Protein AF-A0A1J7IBW4-F1 (afdb_monomer)

Sequence (176 aa):
MEEIDPETWGKLGRYQKLASPTENQSNGYIGYLTVVWKKERTAGRDLWSAFAQYFEEWTQEQWINTSMVTQKHLRQFLGDNGVYIEVRAGLRIAVALFNVLYQPWTPEQIQEWSKKSSTFRRNLEDPAFLENITPDEPLDLSRMKHHTTGLHTATDTSAPCNRPTASRAALHPTTP

Structure (mmCIF, N/CA/C/O backbone):
data_AF-A0A1J7IBW4-F1
#
_entry.id   AF-A0A1J7IBW4-F1
#
loop_
_atom_site.group_PDB
_atom_site.id
_atom_site.type_symbol
_atom_site.label_atom_id
_atom_site.label_alt_id
_atom_site.label_comp_id
_atom_site.label_asym_id
_atom_site.label_entity_id
_atom_site.label_seq_id
_atom_site.pdbx_PDB_ins_code
_atom_site.Cartn_x
_atom_site.Cartn_y
_atom_site.Cartn_z
_atom_site.occupancy
_atom_site.B_iso_or_equiv
_atom_site.auth_seq_id
_atom_site.auth_comp_id
_atom_site.auth_asym_id
_atom_site.auth_atom_id
_atom_site.pdbx_PDB_model_num
ATOM 1 N N . MET A 1 1 ? -8.025 1.297 -20.051 1.00 41.47 1 MET A N 1
ATOM 2 C CA . MET A 1 1 ? -7.937 -0.115 -19.637 1.00 41.47 1 MET A CA 1
ATOM 3 C C . MET A 1 1 ? -6.447 -0.404 -19.640 1.00 41.47 1 MET A C 1
ATOM 5 O O . MET A 1 1 ? -5.862 -0.257 -20.701 1.00 41.47 1 MET A O 1
ATOM 9 N N . GLU A 1 2 ? -5.817 -0.573 -18.472 1.00 53.56 2 GLU A N 1
ATOM 10 C CA . GLU A 1 2 ? -4.367 -0.841 -18.402 1.00 53.56 2 GLU A CA 1
ATOM 11 C C . GLU A 1 2 ? -4.083 -2.167 -19.116 1.00 53.56 2 GLU A C 1
ATOM 13 O O . GLU A 1 2 ? -4.751 -3.171 -18.863 1.00 53.56 2 GLU A O 1
ATOM 18 N N . GLU A 1 3 ? -3.157 -2.132 -20.067 1.00 66.94 3 GLU A N 1
ATOM 19 C CA . GLU A 1 3 ? -2.762 -3.279 -20.876 1.00 66.94 3 GLU A CA 1
ATOM 20 C C . GLU A 1 3 ? -1.890 -4.204 -20.018 1.00 66.94 3 GLU A C 1
ATOM 22 O O . GLU A 1 3 ? -0.808 -3.826 -19.570 1.00 66.94 3 GLU A O 1
ATOM 27 N N . ILE A 1 4 ? -2.403 -5.399 -19.714 1.00 62.47 4 ILE A N 1
ATOM 28 C CA . ILE A 1 4 ? -1.709 -6.393 -18.888 1.00 62.47 4 ILE A CA 1
ATOM 29 C C . ILE A 1 4 ? -0.647 -7.077 -19.751 1.00 62.47 4 ILE A C 1
ATOM 31 O O . ILE A 1 4 ? -1.000 -7.692 -20.753 1.00 62.47 4 ILE A O 1
ATOM 35 N N . ASP A 1 5 ? 0.624 -7.028 -19.340 1.00 68.06 5 ASP A N 1
ATOM 36 C CA . ASP A 1 5 ? 1.702 -7.785 -19.988 1.00 68.06 5 ASP A CA 1
ATOM 37 C C . ASP A 1 5 ? 1.612 -9.289 -19.619 1.00 68.06 5 ASP A C 1
ATOM 39 O O . ASP A 1 5 ? 1.881 -9.671 -18.469 1.00 68.06 5 ASP A O 1
ATOM 43 N N . PRO A 1 6 ? 1.254 -10.178 -20.568 1.00 65.19 6 PRO A N 1
ATOM 44 C CA . PRO A 1 6 ? 1.126 -11.612 -20.312 1.00 65.19 6 PRO A CA 1
ATOM 45 C C . PRO A 1 6 ? 2.473 -12.308 -20.045 1.00 65.19 6 PRO A C 1
ATOM 47 O O . PRO A 1 6 ? 2.509 -13.438 -19.537 1.00 65.19 6 PRO A O 1
ATOM 50 N N . GLU A 1 7 ? 3.605 -11.678 -20.367 1.00 63.72 7 GLU A N 1
ATOM 51 C CA . GLU A 1 7 ? 4.915 -12.278 -20.133 1.00 63.72 7 GLU A CA 1
ATOM 52 C C . GLU A 1 7 ? 5.304 -12.268 -18.657 1.00 63.72 7 GLU A C 1
ATOM 54 O O . GLU A 1 7 ? 5.926 -13.234 -18.195 1.00 63.72 7 GLU A O 1
ATOM 59 N N . THR A 1 8 ? 4.885 -11.244 -17.914 1.00 62.56 8 THR A N 1
ATOM 60 C CA . THR A 1 8 ? 5.259 -11.007 -16.513 1.00 62.56 8 THR A CA 1
ATOM 61 C C . THR A 1 8 ? 4.134 -11.302 -15.518 1.00 62.56 8 THR A C 1
ATOM 63 O O . THR A 1 8 ? 4.419 -11.596 -14.353 1.00 62.56 8 THR A O 1
ATOM 66 N N . TRP A 1 9 ? 2.872 -11.339 -15.964 1.00 67.50 9 TRP A N 1
ATOM 67 C CA . TRP A 1 9 ? 1.727 -11.642 -15.100 1.00 67.50 9 TRP A CA 1
ATOM 68 C C . TRP A 1 9 ? 1.861 -12.996 -14.384 1.00 67.50 9 TRP A C 1
ATOM 70 O O . TRP A 1 9 ? 2.047 -14.043 -15.007 1.00 67.50 9 TRP A O 1
ATOM 80 N N . GLY A 1 10 ? 1.783 -12.973 -13.051 1.00 69.25 10 GLY A N 1
ATOM 81 C CA . GLY A 1 10 ? 1.912 -14.153 -12.190 1.00 69.25 10 GLY A CA 1
ATOM 82 C C . GLY A 1 10 ? 3.284 -14.827 -12.169 1.00 69.25 10 GLY A C 1
ATOM 83 O O . GLY A 1 10 ? 3.456 -15.854 -11.516 1.00 69.25 10 GLY A O 1
ATOM 84 N N . LYS A 1 11 ? 4.289 -14.246 -12.834 1.00 77.81 11 LYS A N 1
ATOM 85 C CA . LYS A 1 11 ? 5.667 -14.752 -12.872 1.00 77.81 11 LYS A CA 1
ATOM 86 C C . LYS A 1 11 ? 6.583 -13.823 -12.077 1.00 77.81 11 LYS A C 1
ATOM 88 O O . LYS A 1 11 ? 7.489 -13.207 -12.634 1.00 77.81 11 LYS A O 1
ATOM 93 N N . LEU A 1 12 ? 6.361 -13.754 -10.762 1.00 78.81 12 LEU A N 1
ATOM 94 C CA . LEU A 1 12 ? 7.048 -12.834 -9.836 1.00 78.81 12 LEU A CA 1
ATOM 95 C C . LEU A 1 12 ? 8.580 -12.872 -9.974 1.00 78.81 12 LEU A C 1
ATOM 97 O O . LEU A 1 12 ? 9.220 -11.835 -10.129 1.00 78.81 12 LEU A O 1
ATOM 101 N N . GLY A 1 13 ? 9.163 -14.073 -10.043 1.00 77.19 13 GLY A N 1
ATOM 102 C CA . GLY A 1 13 ? 10.611 -14.243 -10.200 1.00 77.19 13 GLY A CA 1
ATOM 103 C C . GLY A 1 13 ? 11.173 -13.837 -11.571 1.00 77.19 13 GLY A C 1
ATOM 104 O O . GLY A 1 13 ? 12.388 -13.740 -11.713 1.00 77.19 13 GLY A O 1
ATOM 105 N N . ARG A 1 14 ? 10.333 -13.621 -12.597 1.00 79.50 14 ARG A N 1
ATOM 106 C CA . ARG A 1 14 ? 10.771 -13.023 -13.872 1.00 79.50 14 ARG A CA 1
ATOM 107 C C . ARG A 1 14 ? 10.814 -11.506 -13.774 1.00 79.50 14 ARG A C 1
ATOM 109 O O . ARG A 1 14 ? 11.802 -10.926 -14.203 1.00 79.50 14 ARG A O 1
ATOM 116 N N . TYR A 1 15 ? 9.792 -10.895 -13.173 1.00 86.19 15 TYR A N 1
ATOM 117 C CA . TYR A 1 15 ? 9.764 -9.451 -12.947 1.00 86.19 15 TYR A CA 1
ATOM 118 C C . TYR A 1 15 ? 10.963 -8.989 -12.106 1.00 86.19 15 TYR A C 1
ATOM 120 O O . TYR A 1 15 ? 11.672 -8.075 -12.506 1.00 86.19 15 TYR A O 1
ATOM 128 N N . GLN A 1 16 ? 11.264 -9.688 -11.005 1.00 83.12 16 GLN A N 1
ATOM 129 C CA . GLN A 1 16 ? 12.389 -9.358 -10.114 1.00 83.12 16 GLN A CA 1
ATOM 130 C C . GLN A 1 16 ? 13.771 -9.412 -10.790 1.00 83.12 16 GLN A C 1
ATOM 132 O O . GLN A 1 16 ? 14.731 -8.861 -10.266 1.00 83.12 16 GLN A O 1
ATOM 137 N N . LYS A 1 17 ? 13.893 -10.076 -11.947 1.00 85.75 17 LYS A N 1
ATOM 138 C CA . LYS A 1 17 ? 15.145 -10.165 -12.715 1.00 85.75 17 LYS A CA 1
ATOM 139 C C . LYS A 1 17 ? 15.275 -9.075 -13.780 1.00 85.75 17 LYS A C 1
ATOM 141 O O . LYS A 1 17 ? 16.302 -9.018 -14.455 1.00 85.75 17 LYS A O 1
ATOM 146 N N . LEU A 1 18 ? 14.249 -8.247 -13.978 1.00 85.81 18 LEU A N 1
ATOM 147 C CA . LEU A 1 18 ? 14.293 -7.155 -14.942 1.00 85.81 18 LEU A CA 1
ATOM 148 C C . LEU A 1 18 ? 15.165 -6.026 -14.395 1.00 85.81 18 LEU A C 1
ATOM 150 O O . LEU A 1 18 ? 14.873 -5.459 -13.348 1.00 85.81 18 LEU A O 1
ATOM 154 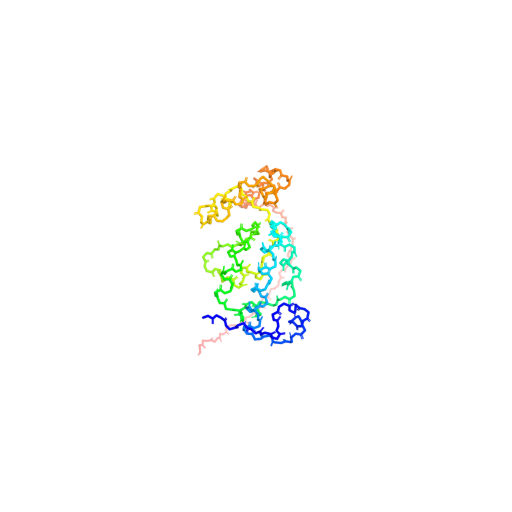N N . ALA A 1 19 ? 16.208 -5.663 -15.142 1.00 83.00 19 ALA A N 1
ATOM 155 C CA . ALA A 1 19 ? 17.066 -4.534 -14.788 1.00 83.00 19 ALA A CA 1
ATOM 156 C C . ALA A 1 19 ? 16.333 -3.182 -14.892 1.00 83.00 19 ALA A C 1
ATOM 158 O O . ALA A 1 19 ? 16.648 -2.241 -14.171 1.00 83.00 19 ALA A O 1
ATOM 159 N N . SER A 1 20 ? 15.360 -3.066 -15.801 1.00 86.06 20 SER A N 1
ATOM 160 C CA . SER A 1 20 ? 14.574 -1.844 -16.012 1.00 86.06 20 SER A CA 1
ATOM 161 C C . SER A 1 20 ? 13.162 -2.208 -16.489 1.00 86.06 20 SER A C 1
ATOM 163 O O . SER A 1 20 ? 12.932 -2.302 -17.696 1.00 86.06 20 SER A O 1
ATOM 165 N N . PRO A 1 21 ? 12.228 -2.500 -15.566 1.00 89.06 21 PRO A N 1
ATOM 166 C CA . PRO A 1 21 ? 10.857 -2.843 -15.925 1.00 89.06 21 PRO A CA 1
ATOM 167 C C . PRO A 1 21 ? 10.118 -1.642 -16.530 1.00 89.06 21 PRO A C 1
ATOM 169 O O . PRO A 1 21 ? 10.276 -0.502 -16.090 1.00 89.06 21 PRO A O 1
ATOM 172 N N . THR A 1 22 ? 9.280 -1.906 -17.531 1.00 92.06 22 THR A N 1
ATOM 173 C CA . THR A 1 22 ? 8.370 -0.898 -18.104 1.00 92.06 22 THR A CA 1
ATOM 174 C C . THR A 1 22 ? 7.234 -0.560 -17.133 1.00 92.06 22 THR A C 1
ATOM 176 O O . THR A 1 22 ? 6.911 -1.357 -16.252 1.00 92.06 22 THR A O 1
ATOM 179 N N . GLU A 1 23 ? 6.573 0.589 -17.317 1.00 93.50 23 GLU A N 1
ATOM 180 C CA . GLU A 1 23 ? 5.403 0.980 -16.510 1.00 93.50 23 GLU A CA 1
ATOM 181 C C . GLU A 1 23 ? 4.331 -0.129 -16.474 1.00 93.50 23 GLU A C 1
ATOM 183 O O . GLU A 1 23 ? 3.876 -0.514 -15.396 1.00 93.50 23 GLU A O 1
ATOM 188 N N . ASN A 1 24 ? 3.976 -0.707 -17.629 1.00 91.25 24 ASN A N 1
ATOM 189 C CA . ASN A 1 24 ? 2.972 -1.777 -17.717 1.00 91.25 24 ASN A CA 1
ATOM 190 C C . ASN A 1 24 ? 3.379 -3.032 -16.931 1.00 91.25 24 ASN A C 1
ATOM 192 O O . ASN A 1 24 ? 2.534 -3.667 -16.298 1.00 91.25 24 ASN A O 1
ATOM 196 N N . GLN A 1 25 ? 4.669 -3.374 -16.925 1.00 91.12 25 GLN A N 1
ATOM 197 C CA . GLN A 1 25 ? 5.189 -4.501 -16.151 1.00 91.12 25 GLN A CA 1
ATOM 198 C C . GLN A 1 25 ? 5.102 -4.236 -14.650 1.00 91.12 25 GLN A C 1
ATOM 200 O O . GLN A 1 25 ? 4.654 -5.106 -13.903 1.00 91.12 25 GLN A O 1
ATOM 205 N N . SER A 1 26 ? 5.472 -3.034 -14.205 1.00 93.69 26 SER A N 1
ATOM 206 C CA . SER A 1 26 ? 5.368 -2.647 -12.796 1.00 93.69 26 SER A CA 1
ATOM 207 C C . SER A 1 26 ? 3.911 -2.606 -12.329 1.00 93.69 26 SER A C 1
ATOM 209 O O . SER A 1 26 ? 3.590 -3.107 -11.249 1.00 93.69 26 SER A O 1
ATOM 211 N N . ASN A 1 27 ? 3.005 -2.087 -13.164 1.00 93.75 27 ASN A N 1
ATOM 212 C CA . ASN A 1 27 ? 1.571 -2.065 -12.877 1.00 93.75 27 ASN A CA 1
ATOM 213 C C . ASN A 1 27 ? 0.990 -3.484 -12.810 1.00 93.75 27 ASN A C 1
ATOM 215 O O . ASN A 1 27 ? 0.261 -3.814 -11.874 1.00 93.75 27 ASN A O 1
ATOM 219 N N . GLY A 1 28 ? 1.364 -4.353 -13.755 1.00 91.50 28 GLY A N 1
ATOM 220 C CA . GLY A 1 28 ? 0.973 -5.762 -13.764 1.00 91.50 28 GLY A CA 1
ATOM 221 C C . GLY A 1 28 ? 1.475 -6.522 -12.534 1.00 91.50 28 GLY A C 1
ATOM 222 O O . GLY A 1 28 ? 0.720 -7.285 -11.932 1.00 91.50 28 GLY A O 1
ATOM 223 N N . TYR A 1 29 ? 2.714 -6.273 -12.110 1.00 93.81 29 TYR A N 1
ATOM 224 C CA . TYR A 1 29 ? 3.288 -6.866 -10.902 1.00 93.81 29 TYR A CA 1
ATOM 225 C C . TYR A 1 29 ? 2.499 -6.480 -9.642 1.00 93.81 29 TYR A C 1
ATOM 227 O O . TYR A 1 29 ? 2.062 -7.356 -8.892 1.00 93.81 29 TYR A O 1
ATOM 235 N N . ILE A 1 30 ? 2.231 -5.183 -9.449 1.00 95.75 30 ILE A N 1
ATOM 236 C CA . ILE A 1 30 ? 1.427 -4.678 -8.323 1.00 95.75 30 ILE A CA 1
ATOM 237 C C . ILE A 1 30 ? -0.002 -5.234 -8.369 1.00 95.75 30 ILE A C 1
ATOM 239 O O . ILE A 1 30 ? -0.542 -5.676 -7.348 1.00 95.75 30 ILE A O 1
ATOM 243 N N . GLY A 1 31 ? -0.619 -5.231 -9.552 1.00 94.69 31 GLY A N 1
ATOM 244 C CA . GLY A 1 31 ? -1.968 -5.747 -9.760 1.00 94.69 31 GLY A CA 1
ATOM 245 C C . GLY A 1 31 ? -2.080 -7.223 -9.386 1.00 94.69 31 GLY A C 1
ATOM 246 O O . GLY A 1 31 ? -3.004 -7.608 -8.667 1.00 94.69 31 GLY A O 1
ATOM 247 N N . TYR A 1 32 ? -1.115 -8.042 -9.806 1.00 94.31 32 TYR A N 1
ATOM 248 C CA . TYR A 1 32 ? -1.081 -9.463 -9.472 1.00 94.31 32 TYR A CA 1
ATOM 249 C C . TYR A 1 32 ? -0.951 -9.694 -7.960 1.00 94.31 32 TYR A C 1
ATOM 251 O O . TYR A 1 32 ? -1.739 -10.454 -7.397 1.00 94.31 32 TYR A O 1
ATOM 259 N N . LEU A 1 33 ? -0.017 -9.012 -7.287 1.00 95.50 33 LEU A N 1
ATOM 260 C CA . LEU A 1 33 ? 0.165 -9.138 -5.834 1.00 95.50 33 LEU A CA 1
ATOM 261 C C . LEU A 1 33 ? -1.106 -8.759 -5.067 1.00 95.50 33 LEU A C 1
ATOM 263 O O . LEU A 1 33 ? -1.545 -9.497 -4.189 1.00 95.50 33 LEU A O 1
ATOM 267 N N . THR A 1 34 ? -1.768 -7.676 -5.476 1.00 95.81 34 THR A N 1
ATOM 268 C CA . THR A 1 34 ? -3.035 -7.236 -4.875 1.00 95.81 34 THR A CA 1
ATOM 269 C C . THR A 1 34 ? -4.135 -8.296 -5.017 1.00 95.81 34 THR A C 1
ATOM 271 O O . THR A 1 34 ? -4.917 -8.514 -4.091 1.00 95.81 34 THR A O 1
ATOM 274 N N . VAL A 1 35 ? -4.198 -8.999 -6.155 1.00 94.00 35 VAL A N 1
ATOM 275 C CA . VAL A 1 35 ? -5.137 -10.115 -6.365 1.00 94.00 35 VAL A CA 1
ATOM 276 C C . VAL A 1 35 ? -4.809 -11.305 -5.461 1.00 94.00 35 VAL A C 1
ATOM 278 O O . VAL A 1 35 ? -5.731 -11.887 -4.885 1.00 94.00 35 VAL A O 1
ATOM 281 N N . VAL A 1 36 ? -3.528 -11.657 -5.318 1.00 94.56 36 VAL A N 1
ATOM 282 C CA . VAL A 1 36 ? -3.077 -12.755 -4.446 1.00 94.56 36 VAL A CA 1
ATOM 283 C C . VAL A 1 36 ? -3.440 -12.465 -2.992 1.00 94.56 36 VAL A C 1
ATOM 285 O O . VAL A 1 36 ? -4.188 -13.239 -2.398 1.00 94.56 36 VAL A O 1
ATOM 288 N N . TRP A 1 37 ? -3.036 -11.312 -2.459 1.00 95.88 37 TRP A N 1
ATOM 289 C CA . TRP A 1 37 ? -3.331 -10.925 -1.076 1.00 95.88 37 TRP A CA 1
ATOM 290 C C . TRP A 1 37 ? -4.830 -10.846 -0.801 1.00 95.88 37 TRP A C 1
ATOM 292 O O . TRP A 1 37 ? -5.311 -11.292 0.238 1.00 95.88 37 TRP A O 1
ATOM 302 N N . LYS A 1 38 ? -5.612 -10.346 -1.765 1.00 94.12 38 LYS A N 1
ATOM 303 C CA . LYS A 1 38 ? -7.074 -10.330 -1.655 1.00 94.12 38 LYS A CA 1
ATOM 304 C C . LYS A 1 38 ? -7.668 -11.739 -1.588 1.00 94.12 38 LYS A C 1
ATOM 306 O O . LYS A 1 38 ? -8.622 -11.957 -0.844 1.00 94.12 38 LYS A O 1
ATOM 311 N N . LYS A 1 39 ? -7.147 -12.685 -2.375 1.00 93.62 39 LYS A N 1
ATOM 312 C CA . LYS A 1 39 ? -7.599 -14.085 -2.374 1.00 93.62 39 LYS A CA 1
ATOM 313 C C . LYS A 1 39 ? -7.236 -14.787 -1.064 1.00 93.62 39 LYS A C 1
ATOM 315 O O . LYS A 1 39 ? -8.048 -15.554 -0.554 1.00 93.62 39 LYS A O 1
ATOM 320 N N . GLU A 1 40 ? -6.054 -14.504 -0.533 1.00 92.44 40 GLU A N 1
ATOM 321 C CA . GLU A 1 40 ? -5.543 -15.050 0.730 1.00 92.44 40 GLU A CA 1
ATOM 322 C C . GLU A 1 40 ? -6.123 -14.351 1.966 1.00 92.44 40 GLU A C 1
ATOM 324 O O . GLU A 1 40 ? -5.977 -14.856 3.073 1.00 92.44 40 GLU A O 1
ATOM 329 N N . ARG A 1 41 ? -6.834 -13.230 1.773 1.00 92.00 41 ARG A N 1
ATOM 330 C CA . ARG A 1 41 ? -7.356 -12.364 2.843 1.00 92.00 41 ARG A CA 1
ATOM 331 C C . ARG A 1 41 ? -6.253 -11.866 3.782 1.00 92.00 41 ARG A C 1
ATOM 333 O O . ARG A 1 41 ? -6.4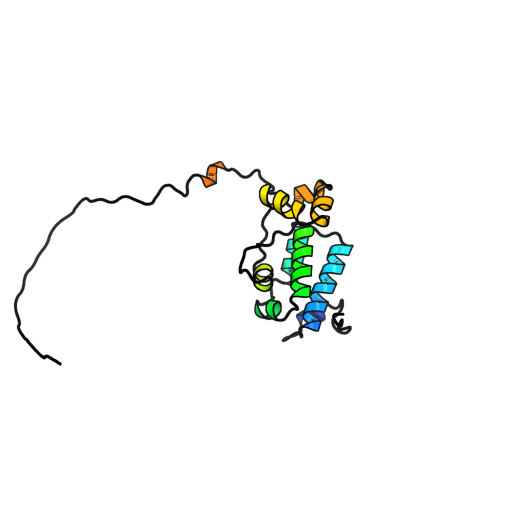83 -11.701 4.976 1.00 92.00 41 ARG A O 1
ATOM 340 N N . THR A 1 42 ? -5.064 -11.621 3.237 1.00 92.88 42 THR A N 1
ATOM 341 C CA . THR A 1 42 ? -3.925 -11.090 3.987 1.00 92.88 42 THR A CA 1
ATOM 342 C C . THR A 1 42 ? -4.252 -9.687 4.502 1.00 92.88 42 THR A C 1
ATOM 344 O O . THR A 1 42 ? -4.706 -8.836 3.732 1.00 92.88 42 THR A O 1
ATOM 347 N N . ALA A 1 43 ? -4.011 -9.431 5.788 1.00 93.88 43 ALA A N 1
ATOM 348 C CA . ALA A 1 43 ? -4.329 -8.162 6.438 1.00 93.88 43 ALA A CA 1
ATOM 349 C C . ALA A 1 43 ? -3.311 -7.804 7.533 1.00 93.88 43 ALA A C 1
ATOM 351 O O . ALA A 1 43 ? -2.485 -8.629 7.924 1.00 93.88 43 ALA A O 1
ATOM 352 N N . GLY A 1 44 ? -3.375 -6.559 8.008 1.00 91.88 44 GLY A N 1
ATOM 353 C CA . GLY A 1 44 ? -2.586 -6.038 9.119 1.00 91.88 44 GLY A CA 1
ATOM 354 C C . GLY A 1 44 ? -1.088 -6.264 8.935 1.00 91.88 44 GLY A C 1
ATOM 355 O O . GLY A 1 44 ? -0.518 -5.959 7.881 1.00 91.88 44 GLY A O 1
ATOM 356 N N . ARG A 1 45 ? -0.454 -6.820 9.968 1.00 91.12 45 ARG A N 1
ATOM 357 C CA . ARG A 1 45 ? 0.980 -7.111 9.996 1.00 91.12 45 ARG A CA 1
ATOM 358 C C . ARG A 1 45 ? 1.417 -8.073 8.896 1.00 91.12 45 ARG A C 1
ATOM 360 O O . ARG A 1 45 ? 2.441 -7.819 8.268 1.00 91.12 45 ARG A O 1
ATOM 367 N N . ASP A 1 46 ? 0.635 -9.113 8.618 1.00 92.38 46 ASP A N 1
ATOM 368 C CA . ASP A 1 46 ? 0.971 -10.098 7.582 1.00 92.38 46 ASP A CA 1
ATOM 369 C C . ASP A 1 46 ? 0.988 -9.453 6.195 1.00 92.38 46 ASP A C 1
ATOM 371 O O . ASP A 1 46 ? 1.876 -9.722 5.383 1.00 92.38 46 ASP A O 1
ATOM 375 N N . LEU A 1 47 ? 0.042 -8.545 5.930 1.00 95.69 47 LEU A N 1
ATOM 376 C CA . LEU A 1 47 ? 0.008 -7.809 4.668 1.00 95.69 47 LEU A CA 1
ATOM 377 C C . LEU A 1 47 ? 1.179 -6.834 4.563 1.00 95.69 47 LEU A C 1
ATOM 379 O O . LEU A 1 47 ? 1.774 -6.718 3.494 1.00 95.69 47 LEU A O 1
ATOM 383 N N . TRP A 1 48 ? 1.538 -6.160 5.658 1.00 95.38 48 TRP A N 1
ATOM 384 C CA . TRP A 1 48 ? 2.728 -5.314 5.679 1.00 95.38 48 TRP A CA 1
ATOM 385 C C . TRP A 1 48 ? 4.002 -6.128 5.414 1.00 95.38 48 TRP A C 1
ATOM 387 O O . TRP A 1 48 ? 4.817 -5.719 4.592 1.00 95.38 48 TRP A O 1
ATOM 397 N N . SER A 1 49 ? 4.166 -7.292 6.047 1.00 93.50 49 SER A N 1
ATOM 398 C CA . SER A 1 49 ? 5.331 -8.155 5.826 1.00 93.50 49 SER A CA 1
ATOM 399 C C . SER A 1 49 ? 5.395 -8.674 4.391 1.00 93.50 49 SER A C 1
ATOM 401 O O . SER A 1 49 ? 6.464 -8.646 3.784 1.00 93.50 49 SER A O 1
ATOM 403 N N . ALA A 1 50 ? 4.259 -9.073 3.813 1.00 94.88 50 ALA A N 1
ATOM 404 C CA . ALA A 1 50 ? 4.194 -9.459 2.409 1.00 94.88 50 ALA A CA 1
ATOM 405 C C . ALA A 1 50 ? 4.539 -8.279 1.486 1.00 94.88 50 ALA A C 1
ATOM 407 O O . ALA A 1 50 ? 5.308 -8.439 0.542 1.00 94.88 50 ALA A O 1
ATOM 408 N N . PHE A 1 51 ? 4.019 -7.082 1.764 1.00 95.94 51 PHE A N 1
ATOM 409 C CA . PHE A 1 51 ? 4.378 -5.872 1.030 1.00 95.94 51 PHE A CA 1
ATOM 410 C C . PHE A 1 51 ? 5.888 -5.608 1.099 1.00 95.94 51 PHE A C 1
ATOM 412 O O . PHE A 1 51 ? 6.528 -5.489 0.057 1.00 95.94 51 PHE A O 1
ATOM 419 N N . ALA A 1 52 ? 6.476 -5.595 2.297 1.00 93.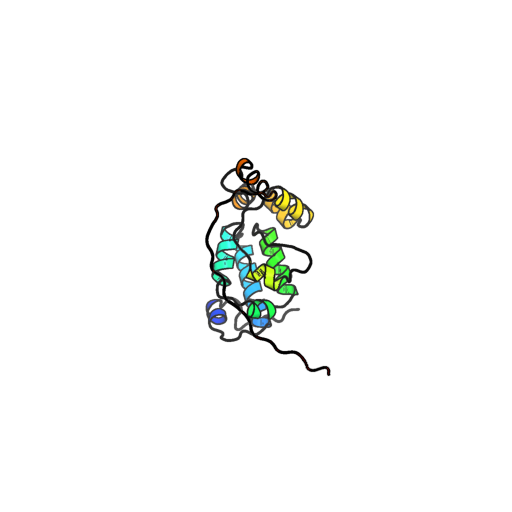88 52 ALA A N 1
ATOM 420 C CA . ALA A 1 52 ? 7.908 -5.382 2.476 1.00 93.88 52 ALA A CA 1
ATOM 421 C C . ALA A 1 52 ? 8.724 -6.404 1.670 1.00 93.88 52 ALA A C 1
ATOM 423 O O . ALA A 1 52 ? 9.554 -6.013 0.860 1.00 93.88 52 ALA A O 1
ATOM 424 N N . GLN A 1 53 ? 8.398 -7.695 1.758 1.00 92.69 53 GLN A N 1
ATOM 425 C CA . GLN A 1 53 ? 9.103 -8.752 1.025 1.00 92.69 53 GLN A CA 1
ATOM 426 C C . GLN A 1 53 ? 9.164 -8.521 -0.497 1.00 92.69 53 GLN A C 1
ATOM 428 O O . GLN A 1 53 ? 10.157 -8.863 -1.138 1.00 92.69 53 GLN A O 1
ATOM 433 N N . TYR A 1 54 ? 8.101 -7.987 -1.103 1.00 92.75 54 TYR A N 1
ATOM 434 C CA . TYR A 1 54 ? 8.036 -7.805 -2.557 1.00 92.75 54 TYR A CA 1
ATOM 435 C C . TYR A 1 54 ? 8.558 -6.454 -3.051 1.00 92.75 54 TYR A C 1
ATOM 437 O O . TYR A 1 54 ? 8.790 -6.324 -4.260 1.00 92.75 54 TYR A O 1
ATOM 445 N N . PHE A 1 55 ? 8.717 -5.478 -2.153 1.00 94.31 55 PHE A N 1
ATOM 446 C CA . PHE A 1 55 ? 9.016 -4.084 -2.485 1.00 94.31 55 PHE A CA 1
ATOM 447 C C . PHE A 1 55 ? 10.212 -3.487 -1.717 1.00 94.31 55 PHE A C 1
ATOM 449 O O . PHE A 1 55 ? 10.559 -2.343 -1.982 1.00 94.31 55 PHE A O 1
ATOM 456 N N . GLU A 1 56 ? 10.869 -4.222 -0.815 1.00 90.62 56 GLU A N 1
ATOM 457 C CA . GLU A 1 56 ? 12.035 -3.749 -0.040 1.00 90.62 56 GLU A CA 1
ATOM 458 C C . GLU A 1 56 ? 13.182 -3.272 -0.940 1.00 90.62 56 GLU A C 1
ATOM 460 O O . GLU A 1 56 ? 13.765 -2.218 -0.708 1.00 90.62 56 GLU A O 1
ATOM 465 N N . GLU A 1 57 ? 13.438 -3.996 -2.029 1.00 89.94 57 GLU A N 1
ATOM 466 C CA . GLU A 1 57 ? 14.486 -3.664 -3.001 1.00 89.94 57 GLU A CA 1
ATOM 467 C C . GLU A 1 57 ? 14.035 -2.634 -4.053 1.00 89.94 57 GLU A C 1
ATOM 469 O O . GLU A 1 57 ? 14.782 -2.320 -4.983 1.00 89.94 57 GLU A O 1
ATOM 474 N N . TRP A 1 58 ? 12.799 -2.122 -3.969 1.00 93.12 58 TRP A N 1
ATOM 475 C CA . TRP A 1 58 ? 12.323 -1.138 -4.937 1.00 93.12 58 TRP A CA 1
ATOM 476 C C . TRP A 1 58 ? 12.890 0.242 -4.653 1.00 93.12 58 TRP A C 1
ATOM 478 O O . TRP A 1 58 ? 12.738 0.792 -3.566 1.00 93.12 58 TRP A O 1
ATOM 488 N N . THR A 1 59 ? 13.439 0.872 -5.683 1.00 92.69 59 THR A N 1
ATOM 489 C CA . THR A 1 59 ? 13.857 2.267 -5.618 1.00 92.69 59 THR A CA 1
ATOM 490 C C . THR A 1 59 ? 12.660 3.209 -5.722 1.00 92.69 59 THR A C 1
ATOM 492 O O . THR A 1 59 ? 11.603 2.893 -6.278 1.00 92.69 59 THR A O 1
ATOM 495 N N . GLN A 1 60 ? 12.841 4.441 -5.250 1.00 92.00 60 GLN A N 1
ATOM 496 C CA . GLN A 1 60 ? 11.848 5.495 -5.439 1.00 92.00 60 GLN A CA 1
ATOM 497 C C . GLN A 1 60 ? 11.543 5.753 -6.929 1.00 92.00 60 GLN A C 1
ATOM 499 O O . GLN A 1 60 ? 10.413 6.099 -7.274 1.00 92.00 60 GLN A O 1
ATOM 504 N N . GLU A 1 61 ? 12.520 5.575 -7.823 1.00 90.75 61 GLU A N 1
ATOM 505 C CA . GLU A 1 61 ? 12.327 5.725 -9.269 1.00 90.75 61 GLU A CA 1
ATOM 506 C C . GLU A 1 61 ? 11.386 4.654 -9.831 1.00 90.75 61 GLU A C 1
ATOM 508 O O . GLU A 1 61 ? 10.483 4.982 -10.600 1.00 90.75 61 GLU A O 1
ATOM 513 N N . GLN A 1 62 ? 11.505 3.402 -9.376 1.00 91.81 62 GLN A N 1
ATOM 514 C CA . GLN A 1 62 ? 10.577 2.334 -9.759 1.00 91.81 62 GLN A CA 1
ATOM 515 C C . GLN A 1 62 ? 9.144 2.649 -9.322 1.00 91.81 62 GLN A C 1
ATOM 517 O O . GLN A 1 62 ? 8.210 2.445 -10.097 1.00 91.81 62 GLN A O 1
ATOM 522 N N . TRP A 1 63 ? 8.959 3.233 -8.134 1.00 93.88 63 TRP A N 1
ATOM 523 C CA . TRP A 1 63 ? 7.649 3.733 -7.713 1.00 93.88 63 TRP A CA 1
ATOM 524 C C . TRP A 1 63 ? 7.152 4.877 -8.594 1.00 93.88 63 TRP A C 1
ATOM 526 O O . TRP A 1 63 ? 5.982 4.889 -8.964 1.00 93.88 63 TRP A O 1
ATOM 536 N N . ILE A 1 64 ? 8.010 5.828 -8.970 1.00 91.75 64 ILE A N 1
ATOM 537 C CA . ILE A 1 64 ? 7.636 6.933 -9.868 1.00 91.75 64 ILE A CA 1
ATOM 538 C C . ILE A 1 64 ? 7.236 6.421 -11.260 1.00 91.75 64 ILE A C 1
ATOM 540 O O . ILE A 1 64 ? 6.337 7.004 -11.860 1.00 91.75 64 ILE A O 1
ATOM 544 N N . ASN A 1 65 ? 7.855 5.338 -11.733 1.00 91.56 65 ASN A N 1
ATOM 545 C CA . ASN A 1 65 ? 7.576 4.706 -13.024 1.00 91.56 65 ASN A CA 1
ATOM 546 C C . ASN A 1 65 ? 6.244 3.930 -13.065 1.00 91.56 65 ASN A C 1
ATOM 548 O O . ASN A 1 65 ? 5.812 3.510 -14.131 1.00 91.56 65 ASN A O 1
ATOM 552 N N . THR A 1 66 ? 5.587 3.710 -11.923 1.00 94.56 66 THR A N 1
ATOM 553 C CA . THR A 1 66 ? 4.244 3.101 -11.893 1.00 94.56 66 THR A CA 1
ATOM 554 C C . THR A 1 66 ? 3.159 4.134 -12.161 1.00 94.56 66 THR A C 1
ATOM 556 O O . THR A 1 66 ? 3.299 5.307 -11.800 1.00 94.56 66 THR A O 1
ATOM 559 N N . SER A 1 67 ? 2.023 3.697 -12.704 1.00 95.81 67 SER A N 1
ATOM 560 C CA . SER A 1 67 ? 0.917 4.611 -12.969 1.00 95.81 67 SER A CA 1
ATOM 561 C C . SER A 1 67 ? 0.347 5.172 -11.666 1.00 95.81 67 SER A C 1
ATOM 563 O O . SER A 1 67 ? 0.206 4.484 -10.648 1.00 95.81 67 SER A O 1
ATOM 565 N N . MET A 1 68 ? -0.070 6.441 -11.692 1.00 94.75 68 MET A N 1
ATOM 566 C CA . MET A 1 68 ? -0.722 7.064 -10.534 1.00 94.75 68 MET A CA 1
ATOM 567 C C . MET A 1 68 ? -1.993 6.303 -10.112 1.00 94.75 68 MET A C 1
ATOM 569 O O . MET A 1 68 ? -2.356 6.308 -8.935 1.00 94.75 68 MET A O 1
ATOM 573 N N . VAL A 1 69 ? -2.687 5.667 -11.061 1.00 95.06 69 VAL A N 1
ATOM 574 C CA . VAL A 1 69 ? -3.889 4.865 -10.790 1.00 95.06 69 VAL A CA 1
ATOM 575 C C . VAL A 1 69 ? -3.520 3.624 -9.983 1.00 95.06 69 VAL A C 1
ATOM 577 O O . VAL A 1 69 ? -4.111 3.395 -8.927 1.00 95.06 69 VAL A O 1
ATOM 580 N N . THR A 1 70 ? -2.494 2.890 -10.413 1.00 95.88 70 THR A N 1
ATOM 581 C CA . THR A 1 70 ? -1.978 1.720 -9.696 1.00 95.88 70 THR A CA 1
ATOM 582 C C . THR A 1 70 ? -1.503 2.092 -8.292 1.00 95.88 70 THR A C 1
ATOM 584 O O . THR A 1 70 ? -1.906 1.454 -7.320 1.00 95.88 70 THR A O 1
ATOM 587 N N . GLN A 1 71 ? -0.743 3.183 -8.145 1.00 95.81 71 GLN A N 1
ATOM 588 C CA . GLN A 1 71 ? -0.298 3.674 -6.833 1.00 95.81 71 GLN A CA 1
ATOM 589 C C . GLN A 1 71 ? -1.475 3.983 -5.896 1.00 95.81 71 GLN A C 1
ATOM 591 O O . GLN A 1 71 ? -1.451 3.631 -4.716 1.00 95.81 71 GLN A O 1
ATOM 596 N N . LYS A 1 72 ? -2.525 4.642 -6.406 1.00 95.25 72 LYS A N 1
ATOM 597 C CA . LYS A 1 72 ? -3.737 4.955 -5.631 1.00 95.25 72 LYS A CA 1
ATOM 598 C C . LYS A 1 72 ? -4.463 3.690 -5.193 1.00 95.25 72 LYS A C 1
ATOM 600 O O . LYS A 1 72 ? -4.851 3.602 -4.031 1.00 95.25 72 LYS A O 1
ATOM 605 N N . HIS A 1 73 ? -4.634 2.731 -6.099 1.00 95.81 73 HIS A N 1
ATOM 606 C CA . HIS A 1 73 ? -5.289 1.464 -5.790 1.00 95.81 73 HIS A CA 1
ATOM 607 C C . HIS A 1 73 ? -4.510 0.660 -4.755 1.00 95.81 73 HIS A C 1
ATOM 609 O O . HIS A 1 73 ? -5.113 0.201 -3.790 1.00 95.81 73 HIS A O 1
ATOM 615 N N . LEU A 1 74 ? -3.188 0.551 -4.903 1.00 97.12 74 LEU A N 1
ATOM 616 C CA . LEU A 1 74 ? -2.347 -0.147 -3.938 1.00 97.12 74 LEU A CA 1
ATOM 617 C C . LEU A 1 74 ? -2.413 0.518 -2.562 1.00 97.12 74 LEU A C 1
ATOM 619 O O . LEU A 1 74 ? -2.675 -0.156 -1.572 1.00 97.12 74 LEU A O 1
ATOM 623 N N . ARG A 1 75 ? -2.259 1.846 -2.491 1.00 95.75 75 ARG A N 1
ATOM 624 C CA . ARG A 1 75 ? -2.362 2.582 -1.223 1.00 95.75 75 ARG A CA 1
ATOM 625 C C . ARG A 1 75 ? -3.724 2.385 -0.555 1.00 95.75 75 ARG A C 1
ATOM 627 O O . ARG A 1 75 ? -3.778 2.181 0.654 1.00 95.75 75 ARG A O 1
ATOM 634 N N . GLN A 1 76 ? -4.813 2.459 -1.321 1.00 95.38 76 GLN A N 1
ATOM 635 C CA . GLN A 1 76 ? -6.153 2.236 -0.781 1.00 95.38 76 GLN A CA 1
ATOM 636 C C . GLN A 1 76 ? -6.316 0.795 -0.292 1.00 95.38 76 GLN A C 1
ATOM 638 O O . GLN A 1 76 ? -6.828 0.589 0.800 1.00 95.38 76 GLN A O 1
ATOM 643 N N . PHE A 1 77 ? -5.845 -0.185 -1.066 1.00 96.88 77 PHE A N 1
ATOM 644 C CA . PHE A 1 77 ? -5.891 -1.595 -0.696 1.00 96.88 77 PHE A CA 1
ATOM 645 C C . PHE A 1 77 ? -5.131 -1.868 0.604 1.00 96.88 77 PHE A C 1
ATOM 647 O O . PHE A 1 77 ? -5.676 -2.499 1.503 1.00 96.88 77 PHE A O 1
ATOM 654 N N . LEU A 1 78 ? -3.902 -1.366 0.723 1.00 96.69 78 LEU A N 1
ATOM 655 C CA . LEU A 1 78 ? -3.082 -1.503 1.924 1.00 96.69 78 LEU A CA 1
ATOM 656 C C . LEU A 1 78 ? -3.789 -0.890 3.143 1.00 96.69 78 LEU A C 1
ATOM 658 O O . LEU A 1 78 ? -3.978 -1.579 4.143 1.00 96.69 78 LEU A O 1
ATOM 662 N N . GLY A 1 79 ? -4.277 0.350 3.025 1.00 95.56 79 GLY A N 1
ATOM 663 C CA . GLY A 1 79 ? -5.018 1.019 4.098 1.00 95.56 79 GLY A CA 1
ATOM 664 C C . GLY A 1 79 ? -6.304 0.291 4.494 1.00 95.56 79 GLY A C 1
ATOM 665 O O . GLY A 1 79 ? -6.577 0.102 5.675 1.00 95.56 79 GLY A O 1
ATOM 666 N N . ASP A 1 80 ? -7.083 -0.173 3.517 1.00 95.94 80 ASP A N 1
ATOM 667 C CA . ASP A 1 80 ? -8.335 -0.904 3.752 1.00 95.94 80 ASP A CA 1
ATOM 668 C C . ASP A 1 80 ? -8.132 -2.237 4.466 1.00 95.94 80 ASP A C 1
ATOM 670 O O . ASP A 1 80 ? -9.033 -2.708 5.160 1.00 95.94 80 ASP A O 1
ATOM 674 N N . ASN A 1 81 ? -6.953 -2.832 4.308 1.00 96.38 81 ASN A N 1
ATOM 675 C CA . ASN A 1 81 ? -6.593 -4.108 4.905 1.00 96.38 81 ASN A CA 1
ATOM 676 C C . ASN A 1 81 ? -5.581 -3.941 6.045 1.00 96.38 81 ASN A C 1
ATOM 678 O O . ASN A 1 81 ? -4.895 -4.896 6.386 1.00 96.38 81 ASN A O 1
ATOM 682 N N . GLY A 1 82 ? -5.518 -2.765 6.677 1.00 94.19 82 GLY A N 1
ATOM 683 C CA . GLY A 1 82 ? -4.853 -2.609 7.971 1.00 94.19 82 GLY A CA 1
ATOM 684 C C . GLY A 1 82 ? -3.377 -2.226 7.925 1.00 94.19 82 GLY A C 1
ATOM 685 O O . GLY A 1 82 ? -2.736 -2.182 8.969 1.00 94.19 82 GLY A O 1
ATOM 686 N N . VAL A 1 83 ? -2.827 -1.884 6.762 1.00 95.06 83 VAL A N 1
ATOM 687 C CA . VAL A 1 83 ? -1.473 -1.323 6.663 1.00 95.06 83 VAL A CA 1
ATOM 688 C C . VAL A 1 83 ? -1.558 0.194 6.723 1.00 95.06 83 VAL A C 1
ATOM 690 O O . VAL A 1 83 ? -2.140 0.833 5.844 1.00 95.06 83 VAL A O 1
ATOM 693 N N . TYR A 1 84 ? -0.977 0.783 7.767 1.00 92.81 84 TYR A N 1
ATOM 694 C CA . TYR A 1 84 ? -0.928 2.232 7.893 1.00 92.81 84 TYR A CA 1
ATOM 695 C C . TYR A 1 84 ? -0.005 2.832 6.826 1.00 92.81 84 TYR A C 1
ATOM 697 O O . TYR A 1 84 ? 1.128 2.394 6.635 1.00 92.81 84 TYR A O 1
ATOM 705 N N . ILE A 1 85 ? -0.494 3.860 6.133 1.00 90.06 85 ILE A N 1
ATOM 706 C CA . ILE A 1 85 ? 0.282 4.633 5.161 1.00 90.06 85 ILE A CA 1
ATOM 707 C C . ILE A 1 85 ? 0.058 6.104 5.462 1.00 90.06 85 ILE A C 1
ATOM 709 O O . ILE A 1 85 ? -1.086 6.558 5.509 1.00 90.06 85 ILE A O 1
ATOM 713 N N . GLU A 1 86 ? 1.145 6.858 5.621 1.00 86.44 86 GLU A N 1
ATOM 714 C CA . GLU A 1 86 ? 1.064 8.287 5.901 1.00 86.44 86 GLU A CA 1
ATOM 715 C C . GLU A 1 86 ? 0.333 9.032 4.774 1.00 86.44 86 GLU A C 1
ATOM 717 O O . GLU A 1 86 ? 0.603 8.868 3.579 1.00 86.44 86 GLU A O 1
ATOM 722 N N . VAL A 1 87 ? -0.604 9.892 5.171 1.00 84.06 87 VAL A N 1
ATOM 723 C CA . VAL A 1 87 ? -1.371 10.737 4.260 1.00 84.06 87 VAL A CA 1
ATOM 724 C C . VAL A 1 87 ? -1.273 12.170 4.733 1.00 84.06 87 VAL A C 1
ATOM 726 O O . VAL A 1 87 ? -1.912 12.554 5.707 1.00 84.06 87 VAL A O 1
ATOM 729 N N . ARG A 1 88 ? -0.518 12.989 4.007 1.00 85.62 88 ARG A N 1
ATOM 730 C CA . ARG A 1 88 ? -0.442 14.427 4.270 1.00 85.62 88 ARG A CA 1
ATOM 731 C C . ARG A 1 88 ? -0.467 15.233 2.983 1.00 85.62 88 ARG A C 1
ATOM 733 O O . ARG A 1 88 ? -0.072 14.747 1.921 1.00 85.62 88 ARG A O 1
ATOM 740 N N . ALA A 1 89 ? -0.942 16.471 3.082 1.00 83.88 89 ALA A N 1
ATOM 741 C CA . ALA A 1 89 ? -0.956 17.396 1.957 1.00 83.88 89 ALA A CA 1
ATOM 742 C C . ALA A 1 89 ? 0.464 17.569 1.387 1.00 83.88 89 ALA A C 1
ATOM 744 O O . ALA A 1 89 ? 1.430 17.702 2.134 1.00 83.88 89 ALA A O 1
ATOM 745 N N . GLY A 1 90 ? 0.590 17.525 0.058 1.00 86.25 90 GLY A N 1
ATOM 746 C CA . GLY A 1 90 ? 1.876 17.643 -0.638 1.00 86.25 90 GLY A CA 1
ATOM 747 C C . GLY A 1 90 ? 2.728 16.366 -0.690 1.00 86.25 90 GLY A C 1
ATOM 748 O O . GLY A 1 90 ? 3.700 16.334 -1.443 1.00 86.25 90 GLY A O 1
ATOM 749 N N . LEU A 1 91 ? 2.372 15.292 0.029 1.00 88.69 91 LEU A N 1
ATOM 750 C CA . LEU A 1 91 ? 3.082 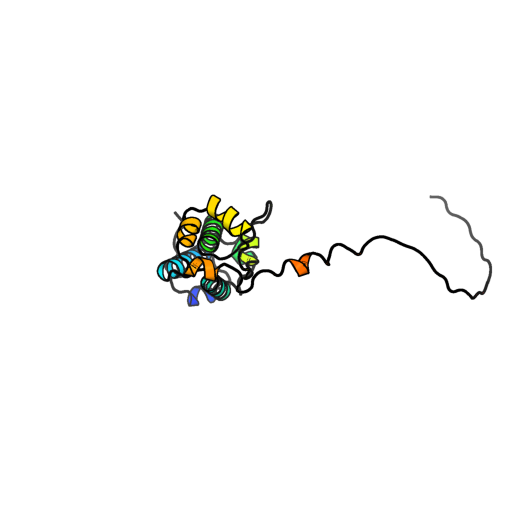14.014 -0.076 1.00 88.69 91 LEU A CA 1
ATOM 751 C C . LEU A 1 91 ? 2.636 13.248 -1.328 1.00 88.69 91 LEU A C 1
ATOM 753 O O . LEU A 1 91 ? 1.464 12.902 -1.490 1.00 88.69 91 LEU A O 1
ATOM 757 N N . ARG A 1 92 ? 3.586 12.962 -2.224 1.00 91.88 92 ARG A N 1
ATOM 758 C CA . ARG A 1 92 ? 3.343 12.123 -3.407 1.00 91.88 92 ARG A CA 1
ATOM 759 C C . ARG A 1 92 ? 3.090 10.679 -2.975 1.00 91.88 92 ARG A C 1
ATOM 761 O O . ARG A 1 92 ? 3.804 10.160 -2.126 1.00 91.88 92 ARG A O 1
ATOM 768 N N . ILE A 1 93 ? 2.132 10.007 -3.614 1.00 91.44 93 ILE A N 1
ATOM 769 C CA . ILE A 1 93 ? 1.757 8.625 -3.262 1.00 91.44 93 ILE A CA 1
ATOM 770 C C . ILE A 1 93 ? 2.938 7.664 -3.434 1.00 91.44 93 ILE A C 1
ATOM 772 O O . ILE A 1 93 ? 3.187 6.875 -2.536 1.00 91.44 93 ILE A O 1
ATOM 776 N N . ALA A 1 94 ? 3.714 7.793 -4.515 1.00 92.62 94 ALA A N 1
ATOM 777 C CA . ALA A 1 94 ? 4.960 7.047 -4.700 1.00 92.62 94 ALA A CA 1
ATOM 778 C C . ALA A 1 94 ? 5.922 7.168 -3.503 1.00 92.62 94 ALA A C 1
ATOM 780 O O . ALA A 1 94 ? 6.506 6.179 -3.083 1.00 92.62 94 ALA A O 1
ATOM 781 N N . VAL A 1 95 ? 6.054 8.365 -2.916 1.00 91.88 95 VAL A N 1
ATOM 782 C CA . VAL A 1 95 ? 6.915 8.588 -1.740 1.00 91.88 95 VAL A CA 1
ATOM 783 C C . VAL A 1 95 ? 6.305 7.952 -0.492 1.00 91.88 95 VAL A C 1
ATOM 785 O O . VAL A 1 95 ? 7.027 7.376 0.311 1.00 91.88 95 VAL A O 1
ATOM 788 N N . ALA A 1 96 ? 4.982 8.027 -0.332 1.00 91.50 96 ALA A N 1
ATOM 789 C CA . ALA A 1 96 ? 4.295 7.360 0.769 1.00 91.50 96 ALA A CA 1
ATOM 790 C C . ALA A 1 96 ? 4.443 5.829 0.695 1.00 91.50 96 ALA A C 1
ATOM 792 O O . ALA A 1 96 ? 4.673 5.208 1.722 1.00 91.50 96 ALA A O 1
ATOM 793 N N . LEU A 1 97 ? 4.350 5.242 -0.506 1.00 93.19 97 LEU A N 1
ATOM 794 C CA . LEU A 1 97 ? 4.524 3.804 -0.752 1.00 93.19 97 LEU A CA 1
ATOM 795 C C . LEU A 1 97 ? 5.975 3.344 -0.562 1.00 93.19 97 LEU A C 1
ATOM 797 O O . LEU A 1 97 ? 6.206 2.268 -0.026 1.00 93.19 97 LEU A O 1
ATOM 801 N N . PHE A 1 98 ? 6.943 4.170 -0.955 1.00 93.06 98 PHE A N 1
ATOM 802 C CA . PHE A 1 98 ? 8.361 3.894 -0.730 1.00 93.06 98 PHE A CA 1
ATOM 803 C C . PHE A 1 98 ? 8.734 3.917 0.763 1.00 93.06 98 PHE A C 1
ATOM 805 O O . PHE A 1 98 ? 9.562 3.132 1.203 1.00 93.06 98 PHE A O 1
ATOM 812 N N . ASN A 1 99 ? 8.092 4.782 1.554 1.00 90.06 99 ASN A N 1
ATOM 813 C CA . ASN A 1 99 ? 8.388 4.966 2.979 1.00 90.06 99 ASN A CA 1
ATOM 814 C C . ASN A 1 99 ? 7.415 4.223 3.916 1.00 90.06 99 ASN A C 1
ATOM 816 O O . ASN A 1 99 ? 7.242 4.636 5.064 1.00 90.06 99 ASN A O 1
ATOM 820 N N . VAL A 1 100 ? 6.735 3.168 3.454 1.00 89.44 100 VAL A N 1
ATOM 821 C CA . VAL A 1 100 ? 5.812 2.409 4.315 1.00 89.44 100 VAL A CA 1
ATOM 822 C C . VAL A 1 100 ? 6.605 1.668 5.389 1.00 89.44 100 VAL A C 1
ATOM 824 O O . VAL A 1 100 ? 7.321 0.710 5.108 1.00 89.44 100 VAL A O 1
ATOM 827 N N . LEU A 1 101 ? 6.423 2.081 6.639 1.00 85.88 101 LEU A N 1
ATOM 828 C CA . LEU A 1 101 ? 6.958 1.403 7.815 1.00 85.88 101 LEU A CA 1
ATOM 829 C C . LEU A 1 101 ? 5.832 0.702 8.567 1.00 85.88 101 LEU A C 1
ATOM 831 O O . LEU A 1 101 ? 4.690 1.165 8.558 1.00 85.88 101 LEU A O 1
ATOM 835 N N . TYR A 1 102 ? 6.159 -0.402 9.242 1.00 85.38 102 TYR A N 1
ATOM 836 C CA . TYR A 1 102 ? 5.201 -1.021 10.146 1.00 85.38 102 TYR A CA 1
ATOM 837 C C . TYR A 1 102 ? 4.893 -0.057 11.287 1.00 85.38 102 TYR A C 1
ATOM 839 O O . TYR A 1 102 ? 5.788 0.348 12.031 1.00 85.38 102 TYR A O 1
ATOM 847 N N . GLN A 1 103 ? 3.616 0.267 11.443 1.00 86.62 103 GLN A N 1
ATOM 848 C CA . GLN A 1 103 ? 3.116 1.003 12.587 1.00 86.62 103 GLN A CA 1
ATOM 849 C C . GLN A 1 103 ? 1.704 0.508 12.912 1.00 86.62 103 GLN A C 1
ATOM 851 O O . GLN A 1 103 ? 0.866 0.463 12.007 1.00 86.62 103 GLN A O 1
ATOM 856 N N . PRO A 1 104 ? 1.414 0.181 14.182 1.00 88.25 104 PRO A N 1
ATOM 857 C CA . PRO A 1 104 ? 0.045 -0.021 14.624 1.00 88.25 104 PRO A CA 1
ATOM 858 C C . PRO A 1 104 ? -0.790 1.247 14.438 1.00 88.25 104 PRO A C 1
ATOM 860 O O . PRO A 1 104 ? -0.298 2.377 14.549 1.00 88.25 104 PRO A O 1
ATOM 863 N N . TRP A 1 105 ? -2.074 1.052 14.187 1.00 92.12 105 TRP A N 1
ATOM 864 C CA . TRP A 1 105 ? -3.035 2.130 14.071 1.00 92.12 105 TRP A CA 1
ATOM 865 C C . TRP A 1 105 ? -3.401 2.670 15.449 1.00 92.12 105 TRP A C 1
ATOM 867 O O . TRP A 1 105 ? -3.682 1.913 16.381 1.00 92.12 105 TRP A O 1
ATOM 877 N N . THR A 1 106 ? -3.466 3.993 15.571 1.00 91.69 106 THR A N 1
ATOM 878 C CA . THR A 1 106 ? -4.067 4.628 16.747 1.00 91.69 106 THR A CA 1
ATOM 879 C C . THR A 1 106 ? -5.595 4.650 16.624 1.00 91.69 106 THR A C 1
ATOM 881 O O . THR A 1 106 ? -6.129 4.631 15.506 1.00 91.69 106 THR A O 1
ATOM 884 N N . PRO A 1 107 ? -6.336 4.744 17.742 1.00 90.69 107 PRO A N 1
ATOM 885 C CA . PRO A 1 107 ? -7.794 4.870 17.708 1.00 90.69 107 PRO A CA 1
ATOM 886 C C . PRO A 1 107 ? -8.288 6.028 16.826 1.00 90.69 107 PRO A C 1
ATOM 888 O O . PRO A 1 107 ? -9.280 5.889 16.107 1.00 90.69 107 PRO A O 1
ATOM 891 N N . GLU A 1 108 ? -7.577 7.157 16.821 1.00 91.12 108 GLU A N 1
ATOM 892 C CA . GLU A 1 108 ? -7.900 8.329 16.002 1.00 91.12 108 GLU A CA 1
ATOM 893 C C . GLU A 1 108 ? -7.750 8.020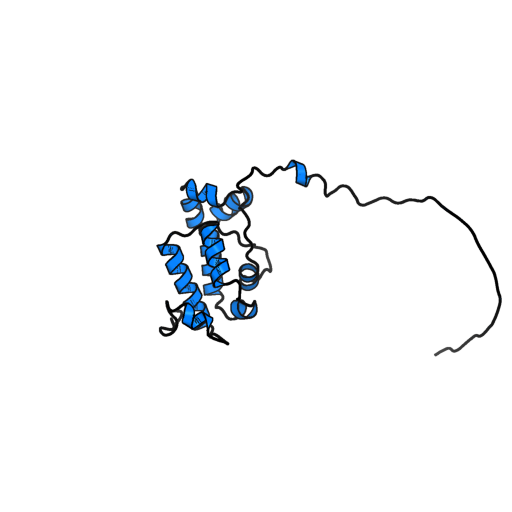 14.511 1.00 91.12 108 GLU A C 1
ATOM 895 O O . GLU A 1 108 ? -8.625 8.366 13.716 1.00 91.12 108 GLU A O 1
ATOM 900 N N . GLN A 1 109 ? -6.679 7.318 14.132 1.00 92.19 109 GLN A N 1
ATOM 901 C CA . GLN A 1 109 ? -6.431 6.909 12.749 1.00 92.19 109 GLN A CA 1
ATOM 902 C C . GLN A 1 109 ? -7.495 5.918 12.262 1.00 92.19 109 GLN A C 1
ATOM 904 O O . GLN A 1 109 ? -8.012 6.068 11.152 1.00 92.19 109 GLN A O 1
ATOM 909 N N . ILE A 1 110 ? -7.882 4.950 13.101 1.00 92.69 110 ILE A N 1
ATOM 910 C CA . ILE A 1 110 ? -8.970 4.000 12.810 1.00 92.69 110 ILE A CA 1
ATOM 911 C C . ILE A 1 110 ? -10.277 4.762 12.575 1.00 92.69 110 ILE A C 1
ATOM 913 O O . ILE A 1 110 ? -10.992 4.524 11.593 1.00 92.69 110 ILE A O 1
ATOM 917 N N . GLN A 1 111 ? -10.597 5.716 13.450 1.00 92.25 111 GLN A N 1
ATOM 918 C CA . GLN A 1 111 ? -11.809 6.517 13.325 1.00 92.25 111 GLN A CA 1
ATOM 919 C C . GLN A 1 111 ? -11.786 7.401 12.069 1.00 92.25 111 GLN A C 1
ATOM 921 O O . GLN A 1 111 ? -12.805 7.555 11.394 1.00 92.25 111 GLN A O 1
ATOM 926 N N . GLU A 1 112 ? -10.645 7.998 11.736 1.00 92.31 112 GLU A N 1
ATOM 927 C CA . GLU A 1 112 ? -10.510 8.835 10.548 1.00 92.31 112 GLU A CA 1
ATOM 928 C C . GLU A 1 112 ? -10.651 8.014 9.261 1.00 92.31 112 GLU A C 1
ATOM 930 O O . GLU A 1 112 ? -11.353 8.427 8.333 1.00 92.31 112 GLU A O 1
ATOM 935 N N . TRP A 1 113 ? -10.021 6.842 9.195 1.00 93.81 113 TRP A N 1
ATOM 936 C CA . TRP A 1 113 ? -10.024 6.012 7.993 1.00 93.81 113 TRP A CA 1
ATOM 937 C C . TRP A 1 113 ? -11.341 5.266 7.784 1.00 93.81 113 TRP A C 1
ATOM 939 O O . TRP A 1 113 ? -11.823 5.186 6.655 1.00 93.81 113 TRP A O 1
ATOM 949 N N . SER A 1 114 ? -12.001 4.821 8.856 1.00 93.50 114 SER A N 1
ATOM 950 C CA . SER A 1 114 ? -13.336 4.199 8.784 1.00 93.50 114 SER A CA 1
ATOM 951 C C . SER A 1 114 ? -14.421 5.132 8.236 1.00 93.50 114 SER A C 1
ATOM 953 O O . SER A 1 114 ? -15.379 4.664 7.619 1.00 93.50 114 SER A O 1
ATOM 955 N N . LYS A 1 115 ? -14.261 6.455 8.384 1.00 93.69 115 LYS A N 1
ATOM 956 C CA . LYS A 1 115 ? -15.131 7.455 7.736 1.00 93.69 115 LYS A CA 1
ATOM 957 C C . LYS A 1 115 ? -14.900 7.544 6.225 1.00 93.69 115 LYS A C 1
ATOM 959 O O . LYS A 1 115 ? -15.812 7.915 5.493 1.00 93.69 115 LYS A O 1
ATOM 964 N N . LYS A 1 116 ? -13.683 7.239 5.764 1.00 90.81 116 LYS A N 1
ATOM 965 C CA . LYS A 1 116 ? -13.256 7.369 4.361 1.00 90.81 116 LYS A CA 1
ATOM 966 C C . LYS A 1 116 ? -13.433 6.075 3.567 1.00 90.81 116 LYS A C 1
ATOM 968 O O . LYS A 1 116 ? -13.635 6.141 2.359 1.00 90.81 116 LYS A O 1
ATOM 973 N N . SER A 1 117 ? -13.367 4.919 4.227 1.00 94.44 117 SER A N 1
ATOM 974 C CA . SER A 1 117 ? -13.417 3.606 3.587 1.00 94.44 117 SER A CA 1
ATOM 975 C C . SER A 1 117 ? -14.479 2.698 4.200 1.00 94.44 117 SER A C 1
ATOM 977 O O . SER A 1 117 ? -14.394 2.278 5.355 1.00 94.44 117 SER A O 1
ATOM 979 N N . SER A 1 118 ? -15.474 2.339 3.387 1.00 94.94 118 SER A N 1
ATOM 980 C CA . SER A 1 118 ? -16.485 1.344 3.752 1.00 94.94 118 SER A CA 1
ATOM 981 C C . SER A 1 118 ? -15.904 -0.066 3.864 1.00 94.94 118 SER A C 1
ATOM 983 O O . SER A 1 118 ? -16.365 -0.832 4.708 1.00 94.94 118 SER A O 1
ATOM 985 N N . THR A 1 119 ? -14.887 -0.400 3.061 1.00 94.31 119 THR A N 1
ATOM 986 C CA . THR A 1 119 ? -14.170 -1.681 3.140 1.00 94.31 119 THR A CA 1
ATOM 987 C C . THR A 1 119 ? -13.477 -1.818 4.486 1.00 94.31 119 THR A C 1
ATOM 989 O O . THR A 1 119 ? -13.701 -2.807 5.177 1.00 94.31 119 THR A O 1
ATOM 992 N N . PHE A 1 120 ? -12.705 -0.803 4.887 1.00 95.06 120 PHE A N 1
ATOM 993 C CA . PHE A 1 120 ? -12.035 -0.794 6.184 1.00 95.06 120 PHE A CA 1
ATOM 994 C C . PHE A 1 120 ? -13.044 -0.883 7.325 1.00 95.06 120 PHE A C 1
ATOM 996 O O . PHE A 1 120 ? -12.906 -1.716 8.211 1.00 95.06 120 PHE A O 1
ATOM 1003 N N . ARG A 1 121 ? -14.114 -0.077 7.268 1.00 94.88 121 ARG A N 1
ATOM 1004 C CA . ARG A 1 121 ? -15.179 -0.099 8.278 1.00 94.88 121 ARG A CA 1
ATOM 1005 C C . ARG A 1 121 ? -15.808 -1.483 8.436 1.00 94.88 121 ARG A C 1
ATOM 1007 O O . ARG A 1 121 ? -16.075 -1.879 9.559 1.00 94.88 121 ARG A O 1
ATOM 1014 N N . ARG A 1 122 ? -16.030 -2.206 7.336 1.00 93.94 122 ARG A N 1
ATOM 1015 C CA . ARG A 1 122 ? -16.522 -3.588 7.383 1.00 93.94 122 ARG A CA 1
ATOM 1016 C C . ARG A 1 122 ? -15.483 -4.535 7.985 1.00 93.94 122 ARG A C 1
ATOM 1018 O O . ARG A 1 122 ? -15.848 -5.410 8.751 1.00 93.94 122 ARG A O 1
ATOM 1025 N N . ASN A 1 123 ? -14.204 -4.369 7.654 1.00 93.62 123 ASN A N 1
ATOM 1026 C CA . ASN A 1 123 ? -13.140 -5.202 8.218 1.00 93.62 123 ASN A CA 1
ATOM 1027 C C . ASN A 1 123 ? -13.020 -5.024 9.744 1.00 93.62 123 ASN A C 1
ATOM 1029 O O . ASN A 1 123 ? -12.739 -5.992 10.433 1.00 93.62 123 ASN A O 1
ATOM 1033 N N . LEU A 1 124 ? -13.326 -3.837 10.288 1.00 93.50 124 LEU A N 1
ATOM 1034 C CA . LEU A 1 124 ? -13.395 -3.607 11.741 1.00 93.50 124 LEU A CA 1
ATOM 1035 C C . LEU A 1 124 ? -14.492 -4.416 12.458 1.00 93.50 124 LEU A C 1
ATOM 1037 O O . LEU A 1 124 ? -14.472 -4.492 13.683 1.00 93.50 124 LEU A O 1
ATOM 1041 N N . GLU A 1 125 ? -15.458 -4.993 11.734 1.00 92.31 125 GLU A N 1
ATOM 1042 C CA . GLU A 1 125 ? -16.468 -5.892 12.315 1.00 92.31 125 GLU A CA 1
ATOM 1043 C C . GLU A 1 125 ? -15.874 -7.268 12.675 1.00 92.31 125 GLU A C 1
ATOM 1045 O O . GLU A 1 125 ? -16.491 -8.012 13.436 1.00 92.31 125 GLU A O 1
ATOM 1050 N N . ASP A 1 126 ? -14.686 -7.601 12.155 1.00 91.12 126 ASP A N 1
ATOM 1051 C CA . ASP A 1 126 ? -13.918 -8.792 12.513 1.00 91.12 126 ASP A CA 1
ATOM 1052 C C . ASP A 1 126 ? -12.963 -8.477 13.685 1.00 91.12 126 ASP A C 1
ATOM 1054 O O . ASP A 1 126 ? -12.015 -7.700 13.514 1.00 91.12 126 ASP A O 1
ATOM 1058 N N . PRO A 1 127 ? -13.161 -9.076 14.876 1.00 88.88 127 PRO A N 1
ATOM 1059 C CA . PRO A 1 127 ? -12.283 -8.854 16.023 1.00 88.88 127 PRO A CA 1
ATOM 1060 C C . PRO A 1 127 ? -10.817 -9.195 15.739 1.00 88.88 127 PRO A C 1
ATOM 1062 O O . PRO A 1 127 ? -9.931 -8.474 16.193 1.00 88.88 127 PRO A O 1
ATOM 1065 N N . ALA A 1 128 ? -10.553 -10.232 14.935 1.00 88.25 128 ALA A N 1
ATOM 1066 C CA . ALA A 1 128 ? -9.190 -10.639 14.603 1.00 88.25 128 ALA A CA 1
ATOM 1067 C C . ALA A 1 128 ? -8.477 -9.589 13.737 1.00 88.25 128 ALA A C 1
ATOM 1069 O O . ALA A 1 128 ? -7.267 -9.395 13.852 1.00 88.25 128 ALA A O 1
ATOM 1070 N N . PHE A 1 129 ? -9.222 -8.879 12.883 1.00 91.75 129 PHE A N 1
ATOM 1071 C CA . PHE A 1 129 ? -8.680 -7.758 12.119 1.00 91.75 129 PHE A CA 1
ATOM 1072 C C . PHE A 1 129 ? -8.320 -6.590 13.035 1.00 91.75 129 PHE A C 1
ATOM 1074 O O . PHE A 1 129 ? -7.243 -6.015 12.889 1.00 91.75 129 PHE A O 1
ATOM 1081 N N . LEU A 1 130 ? -9.203 -6.250 13.980 1.00 89.25 130 LEU A N 1
ATOM 1082 C CA . LEU A 1 130 ? -8.971 -5.155 14.918 1.00 89.25 130 LEU A CA 1
ATOM 1083 C C . LEU A 1 130 ? -7.727 -5.410 15.776 1.00 89.25 130 LEU A C 1
ATOM 1085 O O . LEU A 1 130 ? -6.865 -4.539 15.841 1.00 89.25 130 LEU A O 1
ATOM 1089 N N . GLU A 1 131 ? -7.608 -6.605 16.358 1.00 87.31 131 GLU A N 1
ATOM 1090 C CA . GLU A 1 131 ? -6.445 -7.009 17.159 1.00 87.31 131 GLU A CA 1
ATOM 1091 C C . GLU A 1 131 ? -5.135 -6.881 16.368 1.00 87.31 131 GLU A C 1
ATOM 1093 O O . GLU A 1 131 ? -4.157 -6.349 16.882 1.00 87.31 131 GLU A O 1
ATOM 1098 N N . ASN A 1 132 ? -5.134 -7.281 15.093 1.00 87.06 132 ASN A N 1
ATOM 1099 C CA . ASN A 1 132 ? -3.947 -7.269 14.231 1.00 87.06 132 ASN A CA 1
ATOM 1100 C C . ASN A 1 132 ? -3.473 -5.850 13.852 1.00 87.06 132 ASN A C 1
ATOM 1102 O O . ASN A 1 132 ? -2.299 -5.643 13.549 1.00 87.06 132 ASN A O 1
ATOM 1106 N N . ILE A 1 133 ? -4.366 -4.857 13.845 1.00 90.31 133 ILE A N 1
ATOM 1107 C CA . ILE A 1 133 ? -4.006 -3.480 13.465 1.00 90.31 133 ILE A CA 1
ATOM 1108 C C . ILE A 1 133 ? -3.748 -2.569 14.666 1.00 90.31 133 ILE A C 1
ATOM 1110 O O . ILE A 1 133 ? -3.189 -1.487 14.485 1.00 90.31 133 ILE A O 1
ATOM 1114 N N . THR A 1 134 ? -4.155 -2.965 15.873 1.00 85.94 134 THR A N 1
ATOM 1115 C CA . THR A 1 134 ? -3.934 -2.205 17.110 1.00 85.94 134 THR A CA 1
ATOM 1116 C C . THR A 1 134 ? -2.615 -2.587 17.787 1.00 85.94 134 THR A C 1
ATOM 1118 O O . THR A 1 134 ? -2.118 -3.688 17.580 1.00 85.94 134 THR A O 1
ATOM 1121 N N . PRO A 1 135 ? -2.003 -1.694 18.582 1.00 73.94 135 PRO A N 1
ATOM 1122 C CA . PRO A 1 135 ? -0.776 -2.026 19.302 1.00 73.94 135 PRO A CA 1
ATOM 1123 C C . PRO A 1 135 ? -0.996 -3.147 20.333 1.00 73.94 135 PRO A C 1
ATOM 1125 O O . PRO A 1 135 ? -1.984 -3.126 21.063 1.00 73.94 135 PRO A O 1
ATOM 1128 N N . ASP A 1 136 ? -0.031 -4.071 20.421 1.00 66.00 136 ASP A N 1
ATOM 1129 C CA . ASP A 1 136 ? -0.027 -5.207 21.365 1.00 66.00 136 ASP A CA 1
ATOM 1130 C C . ASP A 1 136 ? 0.046 -4.771 22.847 1.00 66.00 136 ASP A C 1
ATOM 1132 O O . ASP A 1 136 ? -0.317 -5.530 23.744 1.00 66.00 136 ASP A O 1
ATOM 1136 N N . GLU A 1 137 ? 0.492 -3.538 23.122 1.00 54.69 137 GLU A N 1
ATOM 1137 C CA . GLU A 1 137 ? 0.505 -2.934 24.458 1.00 54.69 137 GLU A CA 1
ATOM 1138 C C . GLU A 1 137 ? -0.324 -1.640 24.491 1.00 54.69 137 GLU A C 1
ATOM 1140 O O . GLU A 1 137 ? -0.252 -0.830 23.557 1.00 54.69 137 GLU A O 1
ATOM 1145 N N . PRO A 1 138 ? -1.077 -1.378 25.579 1.00 47.28 138 PRO A N 1
ATOM 1146 C CA . PRO A 1 138 ? -1.710 -0.084 25.770 1.00 47.28 138 PRO A CA 1
ATOM 1147 C C . PRO A 1 138 ? -0.623 0.993 25.809 1.00 47.28 138 PRO A C 1
ATOM 1149 O O . PRO A 1 138 ? 0.296 0.935 26.623 1.00 47.28 138 PRO A O 1
ATOM 1152 N N . LEU A 1 139 ? -0.737 1.979 24.918 1.00 46.47 139 LEU A N 1
ATOM 1153 C CA . LEU A 1 139 ? 0.143 3.144 24.880 1.00 46.47 139 LEU A CA 1
ATOM 1154 C C . LEU A 1 139 ? 0.244 3.759 26.285 1.00 46.47 139 LEU A C 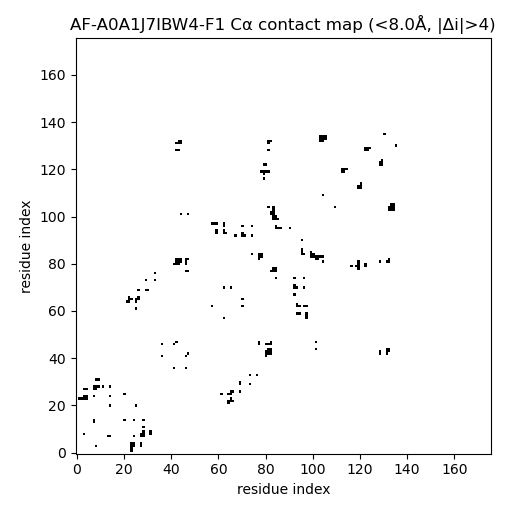1
ATOM 1156 O O . LEU A 1 139 ? -0.721 4.343 26.782 1.00 46.47 139 LEU A O 1
ATOM 1160 N N . ASP A 1 140 ? 1.415 3.656 26.920 1.00 47.53 140 ASP A N 1
ATOM 1161 C CA . ASP A 1 140 ? 1.706 4.390 28.151 1.00 47.53 140 ASP A CA 1
ATOM 1162 C C . ASP A 1 140 ? 1.879 5.879 27.816 1.00 47.53 140 ASP A C 1
ATOM 1164 O O . ASP A 1 140 ? 2.978 6.395 27.580 1.00 47.53 140 ASP A O 1
ATOM 1168 N N . LEU A 1 141 ? 0.747 6.585 27.794 1.00 52.75 141 LEU A N 1
ATOM 1169 C CA . LEU A 1 141 ? 0.642 8.030 27.577 1.00 52.75 141 LEU A CA 1
ATOM 1170 C C . LEU A 1 141 ? 1.447 8.855 28.605 1.00 52.75 141 LEU A C 1
ATOM 1172 O O . LEU A 1 141 ? 1.607 10.066 28.428 1.00 52.75 141 LEU A O 1
ATOM 1176 N N . SER A 1 142 ? 1.988 8.231 29.657 1.00 51.41 142 SER A N 1
ATOM 1177 C CA . SER A 1 142 ? 2.864 8.876 30.641 1.00 51.41 142 SER A CA 1
ATOM 1178 C C . SER A 1 142 ? 4.238 9.234 30.062 1.00 51.41 142 SER A C 1
ATOM 1180 O O . SER A 1 142 ? 4.859 10.193 30.520 1.00 51.41 142 SER A O 1
ATOM 1182 N N . ARG A 1 143 ? 4.706 8.550 29.006 1.00 50.34 143 ARG A N 1
ATOM 1183 C CA . ARG A 1 143 ? 6.017 8.827 28.383 1.00 50.34 143 ARG A CA 1
ATOM 1184 C C . ARG A 1 143 ? 6.039 10.020 27.425 1.00 50.34 143 ARG A C 1
ATOM 1186 O O . ARG A 1 143 ? 7.105 10.586 27.204 1.00 50.34 143 ARG A O 1
ATOM 1193 N N . MET A 1 144 ? 4.894 10.472 26.911 1.00 46.34 144 MET A N 1
ATOM 1194 C CA . MET A 1 144 ? 4.840 11.606 25.970 1.00 46.34 144 MET A CA 1
ATOM 1195 C C . MET A 1 144 ? 4.837 12.994 26.636 1.00 46.34 144 MET A C 1
ATOM 1197 O O . MET A 1 144 ? 4.957 14.000 25.942 1.00 46.34 144 MET A O 1
ATOM 1201 N N . LYS A 1 145 ? 4.744 13.088 27.971 1.00 49.78 145 LYS A N 1
ATOM 1202 C CA . LYS A 1 145 ? 4.735 14.380 28.690 1.00 49.78 145 LYS A CA 1
ATOM 1203 C C . LYS A 1 145 ? 6.125 14.932 29.039 1.00 49.78 145 LYS A C 1
ATOM 1205 O O . LYS A 1 145 ? 6.211 16.040 29.559 1.00 49.78 145 LYS A O 1
ATOM 1210 N N . HIS A 1 146 ? 7.212 14.214 28.743 1.00 47.75 146 HIS A N 1
ATOM 1211 C CA . HIS A 1 146 ? 8.566 14.596 29.177 1.00 47.75 146 HIS A CA 1
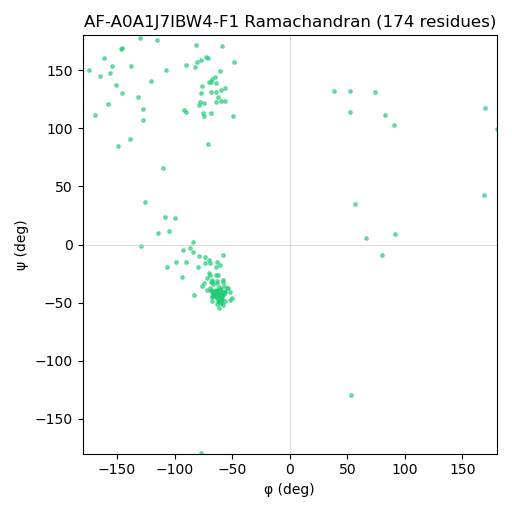ATOM 1212 C C . HIS A 1 146 ? 9.475 15.181 28.083 1.00 47.75 146 HIS A C 1
ATOM 1214 O O . HIS A 1 146 ? 10.673 15.332 28.313 1.00 47.75 146 HIS A O 1
ATOM 1220 N N . HIS A 1 147 ? 8.953 15.538 26.903 1.00 41.84 147 HIS A N 1
ATOM 1221 C CA . HIS A 1 147 ? 9.774 16.107 25.815 1.00 41.84 147 HIS A CA 1
ATOM 1222 C C . HIS A 1 147 ? 9.440 17.564 25.457 1.00 41.84 147 HIS A C 1
ATOM 1224 O O . HIS A 1 147 ? 10.007 18.105 24.513 1.00 41.84 147 HIS A O 1
ATOM 1230 N N . THR A 1 148 ? 8.610 18.238 26.263 1.00 42.38 148 THR A N 1
ATOM 1231 C CA . THR A 1 148 ? 8.286 19.669 26.087 1.00 42.38 148 THR A CA 1
ATOM 1232 C C . THR A 1 148 ? 8.538 20.488 27.355 1.00 42.38 148 THR A C 1
ATOM 1234 O O . THR A 1 148 ? 7.812 21.431 27.652 1.00 42.38 148 THR A O 1
ATOM 1237 N N . THR A 1 149 ? 9.587 20.154 28.108 1.00 47.09 149 THR A N 1
ATOM 1238 C CA . THR A 1 149 ? 10.100 21.039 29.162 1.00 47.09 149 THR A CA 1
ATOM 1239 C C . THR A 1 149 ? 11.617 21.022 29.112 1.00 47.09 149 THR A C 1
ATOM 1241 O O . THR A 1 149 ? 12.258 20.167 29.714 1.00 47.09 149 THR A O 1
ATOM 1244 N N . GLY A 1 150 ? 12.198 21.943 28.346 1.00 42.41 150 GLY A N 1
ATOM 1245 C CA . GLY A 1 150 ? 13.649 22.053 28.272 1.00 42.41 150 GLY A CA 1
ATOM 1246 C C . GLY A 1 150 ? 14.183 22.951 27.167 1.00 42.41 150 GLY A C 1
ATOM 1247 O O . GLY A 1 150 ? 15.152 22.573 26.522 1.00 42.41 150 GLY A O 1
ATOM 1248 N N . LEU A 1 151 ? 13.590 24.124 26.930 1.00 44.59 151 LEU A N 1
ATOM 1249 C CA . LEU A 1 151 ? 14.339 25.209 26.298 1.00 44.59 151 LEU A CA 1
ATOM 1250 C C . LEU A 1 151 ? 13.803 26.569 26.758 1.00 44.59 151 LEU A C 1
ATOM 1252 O O . LEU A 1 151 ? 12.592 26.753 26.826 1.00 44.59 151 LEU A O 1
ATOM 1256 N N . HIS A 1 152 ? 14.739 27.482 27.041 1.00 44.09 152 HIS A N 1
ATOM 1257 C CA . HIS A 1 152 ? 14.636 28.764 27.765 1.00 44.09 152 HIS A CA 1
ATOM 1258 C C . HIS A 1 152 ? 14.710 28.571 29.294 1.00 44.09 152 HIS A C 1
ATOM 1260 O O . HIS A 1 152 ? 13.840 27.949 29.884 1.00 44.09 152 HIS A O 1
ATOM 1266 N N . THR A 1 153 ? 15.759 29.008 30.001 1.00 36.22 153 THR A N 1
ATOM 1267 C CA . THR A 1 153 ? 16.393 30.341 29.979 1.00 36.22 153 THR A CA 1
ATOM 1268 C C . THR A 1 153 ? 17.878 30.324 30.397 1.00 36.22 153 THR A C 1
ATOM 1270 O O . THR A 1 153 ? 18.298 29.486 31.189 1.00 36.22 153 THR A O 1
ATOM 1273 N N . ALA A 1 154 ? 18.640 31.307 29.896 1.00 39.56 154 ALA A N 1
ATOM 1274 C CA . ALA A 1 154 ? 19.952 31.75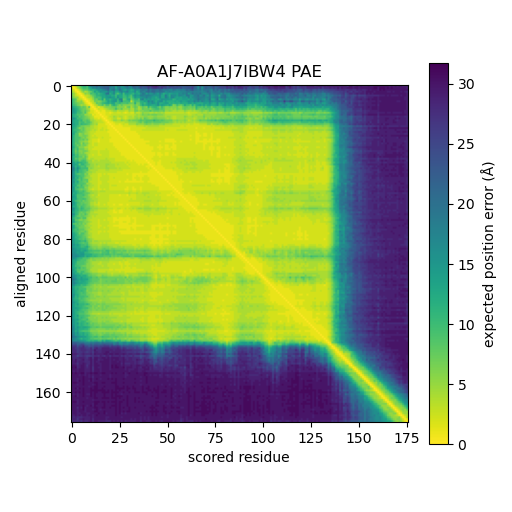8 30.394 1.00 39.56 154 ALA A CA 1
ATOM 1275 C C . ALA A 1 154 ? 19.936 31.988 31.930 1.00 39.56 154 ALA A C 1
ATOM 1277 O O . ALA A 1 154 ? 18.875 32.246 32.491 1.00 39.56 154 ALA A O 1
ATOM 1278 N N . THR A 1 155 ? 21.036 31.957 32.695 1.00 36.72 155 THR A N 1
ATOM 1279 C CA . THR A 1 155 ? 22.198 32.866 32.623 1.00 36.72 155 THR A CA 1
ATOM 1280 C C . THR A 1 155 ? 23.303 32.401 33.596 1.00 36.72 155 THR A C 1
ATOM 1282 O O . THR A 1 155 ? 22.985 31.864 34.650 1.00 36.72 155 THR A O 1
ATOM 1285 N N . ASP A 1 156 ? 24.554 32.696 33.223 1.00 36.09 156 ASP A N 1
ATOM 1286 C CA . ASP A 1 156 ? 25.741 33.061 34.028 1.00 36.09 156 ASP A CA 1
ATOM 1287 C C . ASP A 1 156 ? 26.227 32.213 35.218 1.00 36.09 156 ASP A C 1
ATOM 1289 O O . ASP A 1 156 ? 25.487 31.961 36.163 1.00 36.09 156 ASP A O 1
ATOM 1293 N N . THR A 1 157 ? 27.542 31.932 35.238 1.00 37.62 157 THR A N 1
ATOM 1294 C CA . THR A 1 157 ? 28.477 32.255 36.347 1.00 37.62 157 THR A CA 1
ATOM 1295 C C . THR A 1 157 ? 29.903 31.773 35.999 1.00 37.62 157 THR A C 1
ATOM 1297 O O . THR A 1 157 ? 30.222 30.591 36.077 1.00 37.62 157 THR A O 1
ATOM 1300 N N . SER A 1 158 ? 30.716 32.735 35.547 1.00 41.34 158 SER A N 1
ATOM 1301 C CA . SER A 1 158 ? 32.139 33.014 35.853 1.00 41.34 158 SER A CA 1
ATOM 1302 C C . SER A 1 158 ? 33.210 31.911 36.044 1.00 41.34 158 SER A C 1
ATOM 1304 O O . SER A 1 158 ? 33.142 31.069 36.932 1.00 41.34 158 SER A O 1
ATOM 1306 N N . ALA A 1 159 ? 34.350 32.107 35.355 1.00 42.84 159 ALA A N 1
ATOM 1307 C CA . ALA A 1 159 ? 35.702 32.033 35.944 1.00 42.84 159 ALA A CA 1
ATOM 1308 C C . ALA A 1 159 ? 36.736 32.858 35.115 1.00 42.84 159 ALA A C 1
ATOM 1310 O O . ALA A 1 159 ? 36.563 32.958 33.898 1.00 42.84 159 ALA A O 1
ATOM 1311 N N . PRO A 1 160 ? 37.785 33.469 35.724 1.00 49.81 160 PRO A N 1
ATOM 1312 C CA . PRO A 1 160 ? 38.596 34.536 35.108 1.00 49.81 160 PRO A CA 1
ATOM 1313 C C . PRO A 1 160 ? 40.086 34.198 34.830 1.00 49.81 160 PRO A C 1
ATOM 1315 O O . PRO A 1 160 ? 40.602 33.188 35.299 1.00 49.81 160 PRO A O 1
ATOM 1318 N N . CYS A 1 161 ? 40.771 35.170 34.187 1.00 32.53 161 CYS A N 1
ATOM 1319 C CA . CYS A 1 161 ? 42.235 35.385 34.036 1.00 32.53 161 CYS A CA 1
ATOM 1320 C C . CYS A 1 161 ? 42.986 34.437 33.061 1.00 32.53 161 CYS A C 1
ATOM 1322 O O . CYS A 1 161 ? 42.838 33.231 33.134 1.00 32.53 161 CYS A O 1
ATOM 1324 N N . ASN A 1 162 ? 43.836 34.878 32.115 1.00 40.06 162 ASN A N 1
ATOM 1325 C CA . ASN A 1 162 ? 44.883 35.910 32.193 1.00 40.06 162 ASN A CA 1
ATOM 1326 C C . ASN A 1 162 ? 45.350 36.463 30.813 1.00 40.06 162 ASN A C 1
ATOM 1328 O O . ASN A 1 162 ? 45.200 35.825 29.778 1.00 40.06 162 ASN A O 1
ATOM 1332 N N . ARG A 1 163 ? 45.969 37.655 30.870 1.00 41.28 163 ARG A N 1
ATOM 1333 C CA . ARG A 1 163 ? 46.690 38.483 29.856 1.00 41.28 163 ARG A CA 1
ATOM 1334 C C . ARG A 1 163 ? 47.909 37.775 29.191 1.00 41.28 163 ARG A C 1
ATOM 1336 O O . ARG A 1 163 ? 48.324 36.769 29.759 1.00 41.28 163 ARG A O 1
ATOM 1343 N N . PRO A 1 164 ? 48.574 38.296 28.114 1.00 48.19 164 PRO A N 1
ATOM 1344 C CA . PRO A 1 164 ? 49.057 39.687 27.994 1.00 48.19 164 PRO A CA 1
ATOM 1345 C C . PRO A 1 164 ? 49.056 40.378 26.609 1.00 48.19 164 PRO A C 1
ATOM 1347 O O . PRO A 1 164 ? 48.854 39.806 25.547 1.00 48.19 164 PRO A O 1
ATOM 1350 N N . THR A 1 165 ? 49.302 41.683 26.719 1.00 46.72 165 THR A N 1
ATOM 1351 C CA . THR A 1 165 ? 49.399 42.788 25.760 1.00 46.72 165 THR A CA 1
ATOM 1352 C C . THR A 1 165 ? 50.642 42.744 24.851 1.00 46.72 165 THR A C 1
ATOM 1354 O O . THR A 1 165 ? 51.741 42.560 25.363 1.00 46.72 165 THR A O 1
ATOM 1357 N N . ALA A 1 166 ? 50.496 43.073 23.559 1.00 45.59 166 ALA A N 1
ATOM 1358 C CA . ALA A 1 166 ? 51.476 43.791 22.711 1.00 45.59 166 ALA A CA 1
ATOM 1359 C C . ALA A 1 166 ? 50.775 44.182 21.385 1.00 45.59 166 ALA A C 1
ATOM 1361 O O . ALA A 1 166 ? 50.214 43.326 20.719 1.00 45.59 166 ALA A O 1
ATOM 1362 N N . SER A 1 167 ? 50.517 45.459 21.093 1.00 39.69 167 SER A N 1
ATOM 1363 C CA . SER A 1 167 ? 51.409 46.486 20.519 1.00 39.69 167 SER A CA 1
ATOM 1364 C C . SER A 1 167 ? 51.386 46.547 18.975 1.00 39.69 167 SER A C 1
ATOM 1366 O O . SER A 1 167 ? 52.018 45.751 18.298 1.00 39.69 167 SER A O 1
ATOM 1368 N N . ARG A 1 168 ? 50.668 47.565 18.472 1.00 37.97 168 ARG A N 1
ATOM 1369 C CA . ARG A 1 168 ? 51.031 48.514 17.395 1.00 37.97 168 ARG A CA 1
ATOM 1370 C C . ARG A 1 168 ? 51.521 47.984 16.029 1.00 37.97 168 ARG A C 1
ATOM 1372 O O . ARG A 1 168 ? 52.687 47.639 15.903 1.00 37.97 168 ARG A O 1
ATOM 1379 N N . ALA A 1 169 ? 50.730 48.215 14.973 1.00 45.47 169 ALA A N 1
ATOM 1380 C CA . ALA A 1 169 ? 51.204 48.804 13.707 1.00 45.47 169 ALA A CA 1
ATOM 1381 C C . ALA A 1 169 ? 50.035 49.297 12.829 1.00 45.47 169 ALA A C 1
ATOM 1383 O O . ALA A 1 169 ? 48.951 48.728 12.832 1.00 45.47 169 ALA A O 1
ATOM 1384 N N . ALA A 1 170 ? 50.294 50.400 12.132 1.00 44.31 170 ALA A N 1
ATOM 1385 C CA . ALA A 1 170 ? 49.405 51.172 11.273 1.00 44.31 170 ALA A CA 1
ATOM 1386 C C . ALA A 1 170 ? 49.085 50.489 9.931 1.00 44.31 170 ALA A C 1
ATOM 1388 O O . ALA A 1 170 ? 49.870 49.664 9.476 1.00 44.31 170 ALA A O 1
ATOM 1389 N N . LEU A 1 171 ? 48.009 50.931 9.262 1.00 46.28 171 LEU A N 1
ATOM 1390 C CA . LEU A 1 171 ? 48.036 51.609 7.947 1.00 46.28 171 LEU A CA 1
ATOM 1391 C C . LEU A 1 171 ? 46.604 51.747 7.378 1.00 46.28 171 LEU A C 1
ATOM 1393 O O . LEU A 1 171 ? 45.919 50.765 7.115 1.00 46.28 171 LEU A O 1
ATOM 1397 N N . HIS A 1 172 ? 46.164 52.993 7.189 1.00 52.03 172 HIS A N 1
ATOM 1398 C CA . HIS A 1 172 ? 45.139 53.395 6.208 1.00 52.03 172 HIS A CA 1
ATOM 1399 C C . HIS A 1 172 ? 45.778 53.434 4.796 1.00 52.03 172 HIS A C 1
ATOM 1401 O O . HIS A 1 172 ? 47.007 53.383 4.719 1.00 52.03 172 HIS A O 1
ATOM 1407 N N . PRO A 1 173 ? 45.067 53.786 3.703 1.00 58.12 173 PRO A N 1
ATOM 1408 C CA . PRO A 1 173 ? 43.692 53.499 3.265 1.00 58.12 173 PRO A CA 1
ATOM 1409 C C . PRO A 1 173 ? 43.673 52.974 1.802 1.00 58.12 173 PRO A C 1
ATOM 1411 O O . PRO A 1 173 ? 44.687 52.992 1.109 1.00 58.12 173 PRO A O 1
ATOM 1414 N N . THR A 1 174 ? 42.507 52.614 1.261 1.00 47.19 174 THR A N 1
ATOM 1415 C CA . THR A 1 174 ? 42.190 52.895 -0.158 1.00 47.19 174 THR A CA 1
ATOM 1416 C C . THR A 1 174 ? 40.675 52.897 -0.351 1.00 47.19 174 THR A C 1
ATOM 1418 O O . THR A 1 174 ? 39.982 51.949 0.006 1.00 47.19 174 THR A O 1
ATOM 1421 N N . THR A 1 175 ? 40.163 54.035 -0.809 1.00 56.59 175 THR A N 1
ATOM 1422 C CA . THR A 1 175 ? 38.795 54.236 -1.321 1.00 56.59 175 THR A CA 1
ATOM 1423 C C . THR A 1 175 ? 38.762 53.742 -2.794 1.00 56.59 175 THR A C 1
ATOM 1425 O O . THR A 1 175 ? 39.823 53.367 -3.294 1.00 56.59 175 THR A O 1
ATOM 1428 N N . PRO A 1 176 ? 37.581 53.657 -3.438 1.00 66.88 176 PRO A N 1
ATOM 1429 C CA . PRO A 1 1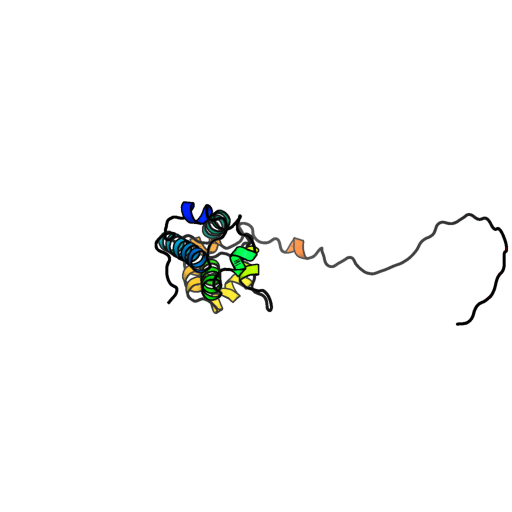76 ? 37.201 52.648 -4.437 1.00 66.88 176 PRO A CA 1
ATOM 1430 C C . PRO A 1 176 ? 37.946 52.694 -5.772 1.00 66.88 176 PRO A C 1
ATOM 1432 O O . PRO A 1 176 ? 38.431 53.780 -6.159 1.00 66.88 176 PRO A O 1
#

Secondary structure (DSSP, 8-state):
-----TTTTT-HHHHTT-SS--HHHHHHHHHHHHHHHHHHT--HHHHHHHHHHHHTT--HHHHHTS-HHHHHHHHHHHHHTT------TT--HHHHHHT----PPPHHHHHHHHHH-HHHHHHTTSHHHHHHHS-SS---TTGGGGSSS---------------------------

Organism: NCBI:txid1408157

pLDDT: mean 79.24, std 20.19, range [32.53, 97.12]

Nearest PDB structures (foldseek):
  3vuq-assembly1_A  TM=2.607E-01  e=3.221E+00  Thermus thermophilus HB8
  4gct-assembly1_A  TM=2.914E-01  e=4.938E+00  Vibrio cholerae O1 biovar El Tor str. N16961

Radius of gyration: 27.56 Å; Cα contacts (8 Å, |Δi|>4): 143; chains: 1; bounding box: 68×69×57 Å

Solvent-accessible surface area (backbone atoms only — not comparable to full-atom values): 11117 Å² total; per-residue (Å²): 130,89,67,71,44,79,85,45,54,89,34,62,80,57,53,78,67,49,93,76,72,52,43,48,50,49,38,32,50,54,52,44,51,54,52,51,38,60,75,70,63,50,38,16,59,61,35,44,52,54,47,43,74,78,45,66,89,58,51,64,65,62,42,62,52,32,47,72,66,53,50,51,51,51,54,51,52,39,47,41,36,43,28,55,64,81,82,56,90,93,62,52,63,45,58,34,66,68,66,59,56,97,52,62,50,49,73,66,55,52,56,57,46,39,75,76,28,71,64,27,43,56,44,60,74,38,66,71,52,44,61,50,21,36,60,97,59,84,80,66,70,77,70,74,72,73,82,83,74,87,80,89,79,88,81,90,84,88,88,84,89,83,88,88,90,83,84,89,84,88,82,88,87,83,81,137

Foldseek 3Di:
DQDADPVQAPVLVVLVPDPDDAQNNLLNNLVNLLVVCVVVVQAFPRVVVSLCVSPVPPDLVSLVRYDLVSLVVSVLSRVLRQQDFDDDPPDRSSNSSNPRDRDADDPVRLVVVLVVDVSSVVLVVDPVSNCRRHDPDDPPPVVVPPPPPDDDDDDDDDDDDDDDDDDDDDDDDDDD

Mean predicted aligned error: 13.25 Å